Protein AF-A0AB36GNF8-F1 (afdb_monomer_lite)

Foldseek 3Di:
DDDLDLVVLVVCLVVPPQDDKDWAQADPVRHGDPFQWTFIDGPRDTDDIDGPPVSVCSNCVNVVSVVVSVQVVLVVVLVVVCVVCVVVVHPQDPVNSVVCCCVRPVVPPDD

Secondary structure (DSSP, 8-state):
-----HHHHHHHHHT--S-SEEEESB-TTSPBPSSSEEEEEETTEEEEEEETTHHHHHHHHHHHHHHHHHHHHHHHHHHHHHHHHHHTT----HHHHHHHHIIIII-----

pLDDT: mean 85.54, std 12.1, range [41.19, 96.94]

Sequence (111 aa):
MTDLSTTNLQRLLDQAAPGPWTALATYDDGAPRPDTTREMRAAGEYLGIMHTPNAELAALALPLAQEVILLRVRIEGLITAMENKAAAGESPSPATIASYLKENVLGDHDG

Structure (mmCIF, N/CA/C/O backbone):
data_AF-A0AB36GNF8-F1
#
_entry.id   AF-A0AB36GNF8-F1
#
loop_
_atom_site.group_PDB
_atom_site.id
_atom_site.type_symbol
_atom_site.label_atom_id
_atom_site.label_alt_id
_atom_site.label_comp_id
_atom_site.label_asym_id
_atom_site.label_entity_id
_atom_site.label_seq_id
_atom_site.pdbx_PDB_ins_code
_atom_site.Cartn_x
_atom_site.Cartn_y
_atom_site.Cartn_z
_atom_site.occupancy
_atom_site.B_iso_or_equiv
_atom_site.auth_seq_id
_atom_site.auth_comp_id
_atom_site.auth_asym_id
_atom_site.auth_atom_id
_atom_site.pdbx_PDB_model_num
ATOM 1 N N . MET A 1 1 ? -1.217 21.510 1.361 1.00 67.31 1 MET A N 1
ATOM 2 C CA . MET A 1 1 ? -1.029 20.239 2.093 1.00 67.31 1 MET A CA 1
ATOM 3 C C . MET A 1 1 ? -1.891 19.203 1.394 1.00 67.31 1 MET A C 1
ATOM 5 O O . MET A 1 1 ? -3.026 19.537 1.080 1.00 67.31 1 MET A O 1
ATOM 9 N N . THR A 1 2 ? -1.357 18.033 1.051 1.00 81.88 2 THR A N 1
ATOM 10 C CA . THR A 1 2 ? -2.136 16.980 0.377 1.00 81.88 2 THR A CA 1
ATOM 11 C C . THR A 1 2 ? -3.221 16.471 1.322 1.00 81.88 2 THR A C 1
ATOM 13 O O . THR A 1 2 ? -2.927 16.202 2.485 1.00 81.88 2 THR A O 1
ATOM 16 N N . ASP A 1 3 ? -4.462 16.361 0.849 1.00 89.75 3 ASP A N 1
ATOM 17 C CA . ASP A 1 3 ? -5.530 15.711 1.611 1.00 89.75 3 ASP A CA 1
ATOM 18 C C . ASP A 1 3 ? -5.211 14.215 1.737 1.00 89.75 3 ASP A C 1
ATOM 20 O O . ASP A 1 3 ? -5.099 13.509 0.737 1.00 89.75 3 ASP A O 1
ATOM 24 N N . LEU A 1 4 ? -5.022 13.736 2.963 1.00 88.31 4 LEU A N 1
ATOM 25 C CA . LEU A 1 4 ? -4.742 12.331 3.264 1.00 88.31 4 LEU A CA 1
ATOM 26 C C . LEU A 1 4 ? -5.906 11.677 4.016 1.00 88.31 4 LEU A C 1
ATOM 28 O O . LEU A 1 4 ? -5.689 10.701 4.733 1.00 88.31 4 LEU A O 1
ATOM 32 N N . SER A 1 5 ? -7.128 12.204 3.899 1.00 92.56 5 SER A N 1
ATOM 33 C CA . SER A 1 5 ? -8.337 11.562 4.425 1.00 92.56 5 SER A CA 1
ATOM 34 C C . SER A 1 5 ? -8.515 10.149 3.855 1.00 92.56 5 SER A C 1
ATOM 36 O O . SER A 1 5 ? -8.038 9.840 2.763 1.00 92.56 5 SER A O 1
ATOM 38 N N . THR A 1 6 ? -9.182 9.263 4.600 1.00 93.06 6 THR A N 1
ATOM 39 C CA . THR A 1 6 ? -9.409 7.868 4.170 1.00 93.06 6 THR A CA 1
ATOM 40 C C . THR A 1 6 ? -10.173 7.829 2.849 1.00 93.06 6 THR A C 1
ATOM 42 O O . THR A 1 6 ? -9.781 7.115 1.931 1.00 93.06 6 THR A O 1
ATOM 45 N N . THR A 1 7 ? -11.182 8.692 2.707 1.00 93.69 7 THR A N 1
ATOM 46 C CA . THR A 1 7 ? -11.939 8.878 1.465 1.00 93.69 7 THR A CA 1
ATOM 47 C C . THR A 1 7 ? -11.047 9.296 0.303 1.00 93.69 7 THR A C 1
ATOM 49 O O . THR A 1 7 ? -11.171 8.754 -0.793 1.00 93.69 7 THR A O 1
ATOM 52 N N . ASN A 1 8 ? -10.126 10.242 0.517 1.00 93.50 8 ASN A N 1
ATOM 53 C CA . ASN A 1 8 ? -9.242 10.672 -0.556 1.00 93.50 8 ASN A CA 1
ATOM 54 C C . ASN A 1 8 ? -8.207 9.597 -0.922 1.00 93.50 8 ASN A C 1
ATOM 56 O O . ASN A 1 8 ? -7.929 9.423 -2.104 1.00 93.50 8 ASN A O 1
ATOM 60 N N . LEU A 1 9 ? -7.681 8.844 0.050 1.00 93.94 9 LEU A N 1
ATOM 61 C CA . LEU A 1 9 ? -6.800 7.701 -0.219 1.00 93.94 9 LEU A CA 1
ATOM 62 C C . LEU A 1 9 ? -7.517 6.611 -1.024 1.00 93.94 9 LEU A C 1
ATOM 64 O O . LEU A 1 9 ? -6.956 6.136 -2.006 1.00 93.94 9 LEU A O 1
ATOM 68 N N . GLN A 1 10 ? -8.761 6.275 -0.669 1.00 93.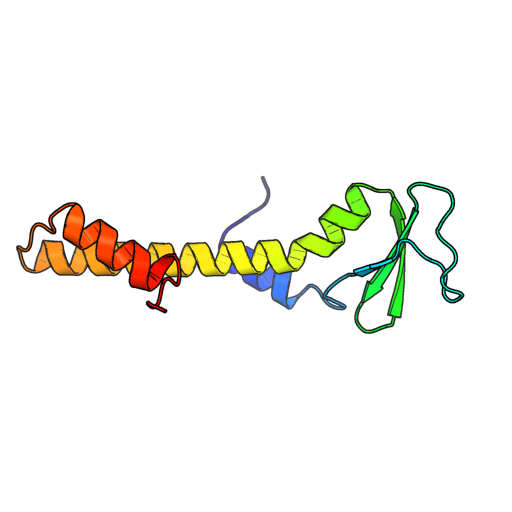94 10 GLN A N 1
ATOM 69 C CA . GLN A 1 10 ? -9.568 5.319 -1.429 1.00 93.94 10 GLN A CA 1
ATOM 70 C C . GLN A 1 10 ? -9.798 5.810 -2.862 1.00 93.94 10 GLN A C 1
ATOM 72 O O . GLN A 1 10 ? -9.511 5.09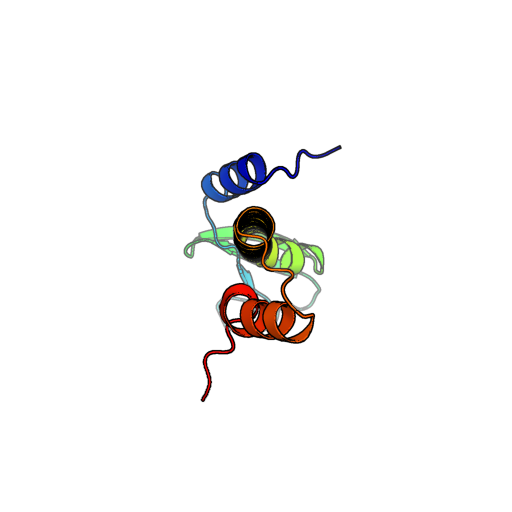4 -3.813 1.00 93.94 10 GLN A O 1
ATOM 77 N N . ARG A 1 11 ? -10.193 7.079 -3.030 1.00 94.69 11 ARG A N 1
ATOM 78 C CA . ARG A 1 11 ? -10.356 7.700 -4.351 1.00 94.69 11 ARG A CA 1
ATOM 79 C C . ARG A 1 11 ? -9.069 7.643 -5.180 1.00 94.69 11 ARG A C 1
ATOM 81 O O . ARG A 1 11 ? -9.134 7.422 -6.384 1.00 94.69 11 ARG A O 1
ATOM 88 N N . LEU A 1 12 ? -7.908 7.887 -4.567 1.00 92.75 12 LEU A N 1
ATOM 89 C CA . LEU A 1 12 ? -6.614 7.815 -5.250 1.00 92.75 12 LEU A CA 1
ATOM 90 C C . LEU A 1 12 ? -6.258 6.378 -5.650 1.00 92.75 12 LEU A C 1
ATOM 92 O O . LEU A 1 12 ? -5.769 6.182 -6.757 1.00 92.75 12 LEU A O 1
ATOM 96 N N . LEU A 1 13 ? -6.533 5.392 -4.792 1.00 92.88 13 LEU A N 1
ATOM 97 C CA . LEU A 1 13 ? -6.361 3.971 -5.109 1.00 92.88 13 LEU A CA 1
ATOM 98 C C . LEU A 1 13 ? -7.258 3.532 -6.268 1.00 92.88 13 LEU A C 1
ATOM 100 O O . LEU A 1 13 ? -6.770 2.906 -7.205 1.00 92.88 13 LEU A O 1
ATOM 104 N N . ASP A 1 14 ? -8.535 3.914 -6.247 1.00 92.25 14 ASP A N 1
ATOM 105 C CA . ASP A 1 14 ? -9.503 3.575 -7.297 1.00 92.25 14 ASP A CA 1
ATOM 106 C C . ASP A 1 14 ? -9.115 4.188 -8.655 1.00 92.25 14 ASP A C 1
ATOM 108 O O . ASP A 1 14 ? -9.453 3.660 -9.714 1.00 92.25 14 ASP A O 1
ATOM 112 N N . GLN A 1 15 ? -8.388 5.308 -8.632 1.00 91.75 15 GLN A N 1
ATOM 113 C CA . GLN A 1 15 ? -7.898 6.011 -9.818 1.00 91.75 15 GLN A CA 1
ATOM 114 C C . GLN A 1 15 ? -6.495 5.573 -10.260 1.00 91.75 15 GLN A C 1
ATOM 116 O O . GLN A 1 15 ? -6.029 6.030 -11.303 1.00 91.75 15 GLN A O 1
ATOM 121 N N . ALA A 1 16 ? -5.811 4.701 -9.515 1.00 87.25 16 ALA A N 1
ATOM 122 C CA . ALA A 1 16 ? -4.419 4.322 -9.764 1.00 87.25 16 ALA A CA 1
ATOM 123 C C . ALA A 1 16 ? -4.239 3.294 -10.902 1.00 87.25 16 ALA A C 1
ATOM 125 O O . ALA A 1 16 ? -3.384 2.411 -10.826 1.00 87.25 16 ALA A O 1
ATOM 126 N N . ALA A 1 17 ? -5.038 3.398 -11.966 1.00 84.12 17 ALA A N 1
ATOM 127 C CA . ALA A 1 17 ? -4.946 2.538 -13.136 1.00 84.12 17 ALA A CA 1
ATOM 128 C C . ALA A 1 17 ? -3.952 3.100 -14.181 1.00 84.12 17 ALA A C 1
ATOM 130 O O . ALA A 1 17 ? -4.007 4.292 -14.491 1.00 84.12 17 ALA A O 1
ATOM 131 N N . PRO A 1 18 ? -3.091 2.258 -14.783 1.00 84.06 18 PRO A N 1
ATOM 132 C CA . PRO A 1 18 ? -2.885 0.846 -14.459 1.00 84.06 18 PRO A CA 1
ATOM 133 C C . PRO A 1 18 ? -2.028 0.683 -13.190 1.00 84.06 18 PRO A C 1
ATOM 135 O O . PRO A 1 18 ? -1.022 1.368 -13.037 1.00 84.06 18 PRO A O 1
ATOM 138 N N . GLY A 1 19 ? -2.396 -0.256 -12.315 1.00 85.06 19 GLY A N 1
ATOM 139 C CA . GLY A 1 19 ? -1.672 -0.632 -11.095 1.00 85.06 19 GLY A CA 1
ATOM 140 C C . GLY A 1 19 ? -2.042 -2.067 -10.673 1.00 85.06 19 GLY A C 1
ATOM 141 O O . GLY A 1 19 ? -3.035 -2.591 -11.183 1.00 85.06 19 GLY A O 1
ATOM 142 N N . PRO A 1 20 ? -1.282 -2.739 -9.786 1.00 90.62 20 PRO A N 1
ATOM 143 C CA . PRO A 1 20 ? -0.081 -2.274 -9.087 1.00 90.62 20 PRO A CA 1
ATOM 144 C C . PRO A 1 20 ? 1.135 -2.072 -9.999 1.00 90.62 20 PRO A C 1
ATOM 146 O O . PRO A 1 20 ? 1.294 -2.759 -11.009 1.00 90.62 20 PRO A O 1
ATOM 149 N N . TRP A 1 21 ? 1.991 -1.115 -9.629 1.00 95.44 21 TRP A N 1
ATOM 150 C CA . TRP A 1 21 ? 3.238 -0.831 -10.340 1.00 95.44 21 TRP A CA 1
ATOM 151 C C . TRP A 1 21 ? 4.353 -1.769 -9.877 1.00 95.44 21 TRP A C 1
ATOM 153 O O . TRP A 1 21 ? 4.501 -2.041 -8.691 1.00 95.44 21 TRP A O 1
ATOM 163 N N . THR A 1 22 ? 5.173 -2.235 -10.811 1.00 95.62 22 THR A N 1
ATOM 164 C CA . THR A 1 22 ? 6.371 -3.037 -10.543 1.00 95.62 22 THR A CA 1
ATOM 165 C C . THR A 1 22 ? 7.596 -2.301 -11.057 1.00 95.62 22 THR A C 1
ATOM 167 O O . THR A 1 22 ? 7.587 -1.812 -12.184 1.00 95.62 22 THR A O 1
ATOM 170 N N . ALA A 1 23 ? 8.649 -2.245 -10.243 1.00 96.31 23 ALA A N 1
ATOM 171 C CA . ALA A 1 23 ? 9.950 -1.707 -10.616 1.00 96.31 23 ALA A CA 1
ATOM 172 C C . ALA A 1 23 ? 10.908 -2.860 -10.950 1.00 96.31 23 ALA A C 1
ATOM 174 O O . ALA A 1 23 ? 11.406 -3.545 -10.057 1.00 96.31 23 ALA A O 1
ATOM 175 N N . LEU A 1 24 ? 11.171 -3.089 -12.235 1.00 95.75 24 LEU A N 1
ATOM 176 C CA . LEU A 1 24 ? 12.043 -4.162 -12.705 1.00 95.75 24 LEU A CA 1
ATOM 177 C C . LEU A 1 24 ? 13.502 -3.708 -12.738 1.00 95.75 24 LEU A C 1
ATOM 179 O O . LEU A 1 24 ? 13.859 -2.728 -13.395 1.00 95.75 24 LEU A O 1
ATOM 183 N N . ALA A 1 25 ? 14.353 -4.456 -12.038 1.00 95.62 25 ALA A N 1
ATOM 184 C CA . ALA A 1 25 ? 15.800 -4.256 -12.003 1.00 95.62 25 ALA A CA 1
ATOM 185 C C . ALA A 1 25 ? 16.545 -4.973 -13.140 1.00 95.62 25 ALA A C 1
ATOM 187 O O . ALA A 1 25 ? 17.759 -4.828 -13.255 1.00 95.62 25 ALA A O 1
ATOM 188 N N . THR A 1 26 ? 15.835 -5.740 -13.965 1.00 95.50 26 THR A N 1
ATOM 189 C CA . THR A 1 26 ? 16.390 -6.532 -15.065 1.00 95.50 26 THR A CA 1
ATOM 190 C C . THR A 1 26 ? 15.795 -6.103 -16.403 1.00 95.50 26 THR A C 1
ATOM 192 O O . THR A 1 26 ? 14.757 -5.436 -16.456 1.00 95.50 26 THR A O 1
ATOM 195 N N . TYR A 1 27 ? 16.473 -6.468 -17.485 1.00 91.62 27 TYR A N 1
ATOM 196 C CA . TYR A 1 27 ? 15.913 -6.493 -18.833 1.00 91.62 27 TYR A CA 1
ATOM 197 C C . TYR A 1 27 ? 15.081 -7.772 -19.047 1.00 91.62 27 TYR A C 1
ATOM 199 O O . TYR A 1 27 ? 15.057 -8.655 -18.184 1.00 91.62 27 TYR A O 1
ATOM 207 N N . ASP A 1 28 ? 14.407 -7.882 -20.198 1.00 88.44 28 ASP A N 1
ATOM 208 C CA . ASP A 1 28 ? 13.582 -9.052 -20.554 1.00 88.44 28 ASP A CA 1
ATOM 209 C C . ASP A 1 28 ? 14.397 -10.350 -20.699 1.00 88.44 28 ASP A C 1
ATOM 211 O O . ASP A 1 28 ? 13.865 -11.441 -20.507 1.00 88.44 28 ASP A O 1
ATOM 215 N N . ASP A 1 29 ? 15.694 -10.246 -20.995 1.00 92.88 29 ASP A N 1
ATOM 216 C CA . ASP A 1 29 ? 16.628 -11.378 -21.037 1.00 92.88 29 ASP A CA 1
ATOM 217 C C . ASP A 1 29 ? 17.149 -11.793 -19.644 1.00 92.88 29 ASP A C 1
ATOM 219 O O . ASP A 1 29 ? 17.955 -12.715 -19.524 1.00 92.88 29 ASP A O 1
ATOM 223 N N . GLY A 1 30 ? 16.692 -11.119 -18.582 1.00 92.06 30 GLY A N 1
ATOM 224 C CA . GLY A 1 30 ? 17.106 -11.355 -17.202 1.00 92.06 30 GLY A CA 1
ATOM 225 C C . GLY A 1 30 ? 18.427 -10.690 -16.809 1.00 92.06 30 GLY A C 1
ATOM 226 O O . GLY A 1 30 ? 18.801 -10.758 -15.636 1.00 92.06 30 GLY A O 1
ATOM 227 N N . ALA A 1 31 ? 19.126 -10.015 -17.728 1.00 94.44 31 ALA A N 1
ATOM 228 C CA . ALA A 1 31 ? 20.340 -9.286 -17.388 1.00 94.44 31 ALA A CA 1
ATOM 229 C C . ALA A 1 31 ? 20.014 -8.118 -16.437 1.00 94.44 31 ALA A C 1
ATOM 231 O O . ALA A 1 31 ? 19.001 -7.434 -16.617 1.00 94.44 31 ALA A O 1
ATOM 232 N N . PRO A 1 32 ? 20.847 -7.854 -15.413 1.00 93.81 32 PRO A N 1
ATOM 233 C CA . PRO A 1 32 ? 20.634 -6.728 -14.517 1.00 93.81 32 PRO A CA 1
ATOM 234 C C . PRO A 1 32 ? 20.825 -5.401 -15.257 1.00 93.81 32 PRO A C 1
ATOM 236 O O . PRO A 1 32 ? 21.701 -5.263 -16.113 1.00 93.81 32 PRO A O 1
ATOM 239 N N . ARG A 1 33 ? 20.035 -4.394 -14.884 1.00 90.94 33 ARG A N 1
ATOM 240 C CA . ARG A 1 33 ? 20.259 -3.016 -15.324 1.00 90.94 33 ARG A CA 1
ATOM 241 C C . ARG A 1 33 ? 21.558 -2.491 -14.698 1.00 90.94 33 ARG A C 1
ATOM 243 O O . ARG A 1 33 ? 21.797 -2.738 -13.515 1.00 90.94 33 ARG A O 1
ATOM 250 N N . PRO A 1 34 ? 22.408 -1.791 -15.467 1.00 87.94 34 PRO A N 1
ATOM 251 C CA . PRO A 1 34 ? 23.761 -1.433 -15.036 1.00 87.94 34 PRO A CA 1
ATOM 252 C C . PRO A 1 34 ? 23.809 -0.266 -14.037 1.00 87.94 34 PRO A C 1
ATOM 254 O O . PRO A 1 34 ? 24.876 0.047 -13.513 1.00 87.94 34 PRO A O 1
ATOM 257 N N . ASP A 1 35 ? 22.683 0.401 -13.789 1.00 92.50 35 ASP A N 1
ATOM 258 C CA . ASP A 1 35 ? 22.582 1.614 -12.982 1.00 92.50 35 ASP A CA 1
ATOM 259 C C . ASP A 1 35 ? 21.343 1.590 -12.059 1.00 92.50 35 ASP A C 1
ATOM 261 O O . ASP A 1 35 ? 20.761 0.544 -11.761 1.00 92.50 35 ASP A O 1
ATOM 265 N N . THR A 1 36 ? 20.939 2.764 -11.566 1.00 94.44 36 THR A N 1
ATOM 266 C CA . THR A 1 36 ? 19.757 2.929 -10.710 1.00 94.44 36 THR A CA 1
ATOM 267 C C . THR A 1 36 ? 18.439 2.882 -11.478 1.00 94.44 36 THR A C 1
ATOM 269 O O . THR A 1 36 ? 17.385 3.069 -10.870 1.00 94.44 36 THR A O 1
ATOM 272 N N . THR A 1 37 ? 18.455 2.664 -12.796 1.00 96.00 37 THR A N 1
ATOM 273 C CA . THR A 1 37 ? 17.224 2.596 -13.576 1.00 96.00 37 THR A CA 1
ATOM 274 C C . THR A 1 37 ? 16.421 1.349 -13.232 1.00 96.00 37 THR A C 1
ATOM 276 O O . THR A 1 37 ? 16.928 0.244 -13.005 1.00 96.00 37 THR A O 1
ATOM 279 N N . ARG A 1 38 ? 15.112 1.551 -13.203 1.00 96.94 38 ARG A N 1
ATOM 280 C CA . ARG A 1 38 ? 14.093 0.526 -13.094 1.00 96.94 38 ARG A CA 1
ATOM 281 C C . ARG A 1 38 ? 13.097 0.742 -14.206 1.00 96.94 38 ARG A C 1
ATOM 283 O O . ARG A 1 38 ? 12.687 1.871 -14.478 1.00 96.94 38 ARG A O 1
ATOM 290 N N . GLU A 1 39 ? 12.709 -0.347 -14.840 1.00 96.38 39 GLU A N 1
ATOM 291 C CA . GLU A 1 39 ? 11.572 -0.316 -15.739 1.00 96.38 39 GLU A CA 1
ATOM 292 C C . GLU A 1 39 ? 10.289 -0.432 -14.936 1.00 96.38 39 GLU A C 1
ATOM 294 O O . GLU A 1 39 ? 10.109 -1.373 -14.167 1.00 96.38 39 GLU A O 1
ATOM 299 N N . MET A 1 40 ? 9.414 0.550 -15.106 1.00 96.50 40 MET A N 1
ATOM 300 C CA . MET A 1 40 ? 8.121 0.573 -14.451 1.00 96.50 40 MET A CA 1
ATOM 301 C C . MET A 1 40 ? 7.114 -0.154 -15.335 1.00 96.50 40 MET A C 1
ATOM 303 O O . MET A 1 40 ? 6.961 0.186 -16.509 1.00 96.50 40 MET A O 1
ATOM 307 N N . ARG A 1 41 ? 6.411 -1.134 -14.766 1.00 95.88 41 ARG A N 1
ATOM 308 C CA . ARG A 1 41 ? 5.305 -1.838 -15.426 1.00 95.88 41 ARG A CA 1
ATOM 309 C C . ARG A 1 41 ? 4.039 -1.837 -14.584 1.00 95.88 41 ARG A C 1
ATOM 311 O O . ARG A 1 41 ? 4.125 -1.797 -13.361 1.00 95.88 41 ARG A O 1
ATOM 318 N N . ALA A 1 42 ? 2.879 -1.963 -15.222 1.00 94.94 42 ALA A N 1
ATOM 319 C CA . ALA A 1 42 ? 1.640 -2.383 -14.563 1.00 94.94 42 ALA A CA 1
ATOM 320 C C . ALA A 1 42 ? 0.797 -3.237 -15.495 1.00 94.94 42 ALA A C 1
ATOM 322 O O . ALA A 1 42 ? 0.711 -2.952 -16.683 1.00 94.94 42 ALA A O 1
ATOM 323 N N . ALA A 1 43 ? 0.175 -4.282 -14.946 1.00 91.00 43 ALA A N 1
ATOM 324 C CA . ALA A 1 43 ? -0.616 -5.242 -15.720 1.00 91.00 43 ALA A CA 1
ATOM 325 C C . ALA A 1 43 ? 0.127 -5.805 -16.957 1.00 91.00 43 ALA A C 1
ATOM 327 O O . ALA A 1 43 ? -0.489 -6.113 -17.969 1.00 91.00 43 ALA A O 1
ATOM 328 N N . GLY A 1 44 ? 1.459 -5.929 -16.876 1.00 88.94 44 GLY A N 1
ATOM 329 C CA . GLY A 1 44 ? 2.317 -6.377 -17.981 1.00 88.94 44 GLY A CA 1
ATOM 330 C C . GLY A 1 44 ? 2.750 -5.279 -18.962 1.00 88.94 44 GLY A C 1
ATOM 331 O O . GLY A 1 44 ? 3.699 -5.500 -19.707 1.00 88.94 44 GLY A O 1
ATOM 332 N N . GLU A 1 45 ? 2.137 -4.096 -18.913 1.00 93.25 45 GLU A N 1
ATOM 333 C CA . GLU A 1 45 ? 2.416 -2.974 -19.815 1.00 93.25 45 GLU A CA 1
ATOM 334 C C . GLU A 1 45 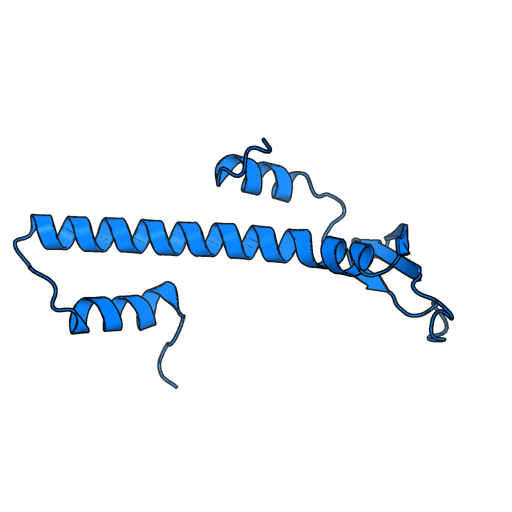? 3.607 -2.130 -19.350 1.00 93.25 45 GLU A C 1
ATOM 336 O O . GLU A 1 45 ? 3.792 -1.896 -18.152 1.00 93.25 45 GLU A O 1
ATOM 341 N N . TYR A 1 46 ? 4.393 -1.633 -20.308 1.00 94.06 46 TYR A N 1
ATOM 342 C CA . TYR A 1 46 ? 5.509 -0.715 -20.069 1.00 94.06 46 TYR A CA 1
ATOM 343 C C . TYR A 1 46 ? 5.008 0.702 -19.765 1.00 94.06 46 TYR A C 1
ATOM 345 O O . TYR A 1 46 ? 4.269 1.290 -20.552 1.00 94.06 46 TYR A O 1
ATOM 353 N N . LEU A 1 47 ? 5.452 1.279 -18.645 1.00 94.06 47 LEU A N 1
ATOM 354 C CA . LEU A 1 47 ? 5.066 2.627 -18.207 1.00 94.06 47 LEU A CA 1
ATOM 355 C C . LEU A 1 47 ? 6.195 3.657 -18.319 1.00 94.06 47 LEU A C 1
ATOM 357 O O . LEU A 1 47 ? 5.932 4.857 -18.262 1.00 94.06 47 LEU A O 1
ATOM 361 N N . GLY A 1 48 ? 7.449 3.214 -18.447 1.00 94.81 48 GLY A N 1
ATOM 362 C CA . GLY A 1 48 ? 8.610 4.101 -18.518 1.00 94.81 48 GLY A CA 1
ATOM 363 C C . GLY A 1 48 ? 9.806 3.622 -17.699 1.00 94.81 48 GLY A C 1
ATOM 364 O O . GLY A 1 48 ? 9.800 2.539 -17.113 1.00 94.81 48 GLY A O 1
ATOM 365 N N . ILE A 1 49 ? 10.840 4.464 -17.640 1.00 96.00 49 ILE A N 1
ATOM 366 C CA . ILE A 1 49 ? 12.014 4.274 -16.780 1.00 96.00 49 ILE A CA 1
ATOM 367 C C . ILE A 1 49 ? 11.960 5.258 -15.611 1.00 96.00 49 ILE A C 1
ATOM 369 O O . ILE A 1 49 ? 11.705 6.446 -15.799 1.00 96.00 49 ILE A O 1
ATOM 373 N N . MET A 1 50 ? 12.250 4.769 -14.408 1.00 96.88 50 MET A N 1
ATOM 374 C CA . MET A 1 50 ? 12.404 5.581 -13.203 1.00 96.88 50 MET A CA 1
ATOM 375 C C . MET A 1 50 ? 13.677 5.172 -12.456 1.00 96.88 50 MET A C 1
ATOM 377 O O . MET A 1 50 ? 14.107 4.027 -12.542 1.00 96.88 50 MET A O 1
ATOM 381 N N . HIS A 1 51 ? 14.295 6.094 -11.721 1.00 96.88 51 HIS A N 1
ATOM 382 C CA . HIS A 1 51 ? 15.491 5.801 -10.928 1.00 96.88 51 HIS A CA 1
ATOM 383 C C . HIS A 1 51 ? 15.141 5.401 -9.493 1.00 96.88 51 HIS A C 1
ATOM 385 O O . HIS A 1 51 ? 14.168 5.901 -8.919 1.00 96.88 51 HIS A O 1
ATOM 391 N N . THR A 1 52 ? 15.955 4.545 -8.880 1.00 95.25 52 THR A N 1
ATOM 392 C CA . THR A 1 52 ? 15.921 4.345 -7.427 1.00 95.25 52 THR A CA 1
ATOM 393 C C . THR A 1 52 ? 16.328 5.637 -6.694 1.00 95.25 52 THR A C 1
ATOM 395 O O . THR A 1 52 ? 17.140 6.410 -7.212 1.00 95.25 52 THR A O 1
ATOM 398 N N . PRO A 1 53 ? 15.746 5.923 -5.511 1.00 95.19 53 PRO A N 1
ATOM 399 C CA . PRO A 1 53 ? 14.736 5.125 -4.799 1.00 95.19 53 PRO A CA 1
ATOM 400 C C . PRO A 1 53 ? 13.292 5.364 -5.280 1.00 95.19 53 PRO A C 1
ATOM 402 O O . PRO A 1 53 ? 12.387 4.646 -4.869 1.00 95.19 53 PRO A O 1
ATOM 405 N N . ASN A 1 54 ? 13.044 6.344 -6.156 1.00 96.75 54 ASN A N 1
ATOM 406 C CA . ASN A 1 54 ? 11.684 6.735 -6.555 1.00 96.75 54 ASN A CA 1
ATOM 407 C C . ASN A 1 54 ? 10.890 5.585 -7.186 1.00 96.75 54 ASN A C 1
ATOM 409 O O . ASN A 1 54 ? 9.702 5.451 -6.915 1.00 96.75 54 ASN A O 1
ATOM 413 N N . ALA A 1 55 ? 11.549 4.735 -7.977 1.00 96.38 55 ALA A N 1
ATOM 414 C CA . ALA A 1 55 ? 10.926 3.555 -8.573 1.00 96.38 55 ALA A CA 1
ATOM 415 C C . ALA A 1 55 ? 10.387 2.576 -7.516 1.00 96.38 55 ALA A C 1
ATOM 417 O O . ALA A 1 55 ? 9.283 2.050 -7.649 1.00 96.38 55 ALA A O 1
ATOM 418 N N . GLU A 1 56 ? 11.154 2.367 -6.446 1.00 95.38 56 GLU A N 1
ATOM 419 C CA . GLU A 1 56 ? 10.788 1.483 -5.337 1.00 95.38 56 GLU A CA 1
ATOM 420 C C . GLU A 1 56 ? 9.655 2.103 -4.513 1.00 95.38 56 GLU A C 1
ATOM 422 O O . GLU A 1 56 ? 8.676 1.430 -4.200 1.00 95.38 56 GLU A O 1
ATOM 427 N N . LEU A 1 57 ? 9.734 3.411 -4.246 1.00 95.81 57 LEU A N 1
ATOM 428 C CA . LEU A 1 57 ? 8.670 4.154 -3.567 1.00 95.81 57 LEU A CA 1
ATOM 429 C C . LEU A 1 57 ? 7.357 4.130 -4.357 1.00 95.81 57 LEU A C 1
ATOM 431 O O . LEU A 1 57 ? 6.297 3.940 -3.767 1.00 95.81 57 LEU A O 1
ATOM 435 N N . ALA A 1 58 ? 7.417 4.288 -5.682 1.00 94.62 58 ALA A N 1
ATOM 436 C CA . ALA A 1 58 ? 6.247 4.189 -6.543 1.00 94.62 58 ALA A CA 1
ATOM 437 C C . ALA A 1 58 ? 5.650 2.777 -6.478 1.00 94.62 58 ALA A C 1
ATOM 439 O O . ALA A 1 58 ? 4.469 2.636 -6.175 1.00 94.62 58 ALA A O 1
ATOM 440 N N . ALA A 1 59 ? 6.461 1.731 -6.669 1.00 95.31 59 ALA A N 1
ATOM 441 C CA . ALA A 1 59 ? 5.996 0.343 -6.605 1.00 95.31 59 ALA A CA 1
ATOM 442 C C . ALA A 1 59 ? 5.307 -0.007 -5.267 1.00 95.31 59 ALA A C 1
ATOM 444 O O . ALA A 1 59 ? 4.369 -0.802 -5.240 1.00 95.31 59 ALA A O 1
ATOM 445 N N . LEU A 1 60 ? 5.722 0.628 -4.166 1.00 95.81 60 LEU A N 1
ATOM 446 C CA . LEU A 1 60 ? 5.143 0.437 -2.833 1.00 95.81 60 LEU A CA 1
ATOM 447 C C . LEU A 1 60 ? 3.956 1.361 -2.516 1.00 95.81 60 LEU A C 1
ATOM 449 O O . LEU A 1 60 ? 3.284 1.148 -1.509 1.00 95.81 60 LEU A O 1
ATOM 453 N N . ALA A 1 61 ? 3.663 2.366 -3.345 1.00 93.31 61 ALA A N 1
ATOM 454 C CA . ALA A 1 61 ? 2.687 3.404 -3.016 1.00 93.31 61 ALA A CA 1
ATOM 455 C C . ALA A 1 61 ? 1.258 2.864 -2.846 1.00 93.31 61 ALA A C 1
ATOM 457 O O . ALA A 1 61 ? 0.580 3.230 -1.886 1.00 93.31 61 ALA A O 1
ATOM 458 N N . LEU A 1 62 ? 0.795 1.991 -3.751 1.00 92.50 62 LEU A N 1
ATOM 459 C CA . LEU A 1 62 ? -0.566 1.442 -3.672 1.00 92.50 62 LEU A CA 1
ATOM 460 C C . LEU A 1 62 ? -0.727 0.446 -2.513 1.00 92.50 62 LEU A C 1
ATOM 462 O O . LEU A 1 62 ? -1.661 0.635 -1.732 1.00 92.50 62 LEU A O 1
ATOM 466 N N . PRO A 1 63 ? 0.178 -0.539 -2.317 1.00 92.25 63 PRO A N 1
ATOM 467 C CA . PRO A 1 63 ? 0.141 -1.388 -1.126 1.00 92.25 63 PRO A CA 1
ATOM 468 C C . PRO A 1 63 ? 0.184 -0.577 0.174 1.00 92.25 63 PRO A C 1
ATOM 470 O O . PRO A 1 63 ? -0.596 -0.830 1.085 1.00 92.25 63 PRO A O 1
ATOM 473 N N . LEU A 1 64 ? 1.029 0.459 0.247 1.00 93.50 64 LEU A N 1
ATOM 474 C CA . LEU A 1 64 ? 1.108 1.315 1.429 1.00 93.50 64 LEU A CA 1
ATOM 475 C C . LEU A 1 64 ? -0.206 2.064 1.685 1.00 93.50 64 LEU A C 1
ATOM 477 O O . LEU A 1 64 ? -0.654 2.142 2.826 1.00 93.50 64 LEU A O 1
ATOM 481 N N . ALA A 1 65 ? -0.842 2.609 0.648 1.00 92.88 65 ALA A N 1
ATOM 482 C CA . ALA A 1 65 ? -2.132 3.273 0.801 1.00 92.88 65 ALA A CA 1
ATOM 483 C C . ALA A 1 65 ? -3.232 2.297 1.260 1.00 92.88 65 ALA A C 1
ATOM 485 O O . ALA A 1 65 ? -4.034 2.663 2.118 1.00 92.88 65 ALA A O 1
ATOM 486 N N . GLN A 1 66 ? -3.238 1.057 0.759 1.00 92.88 66 GLN A N 1
ATOM 487 C CA . GLN A 1 66 ? -4.156 0.005 1.213 1.00 92.88 66 GLN A CA 1
ATOM 488 C C . GLN A 1 66 ? -3.935 -0.343 2.692 1.00 92.88 66 GLN A C 1
ATOM 490 O O . GLN A 1 66 ? -4.893 -0.342 3.464 1.00 92.88 66 GLN A O 1
ATOM 495 N N . GLU A 1 67 ? -2.684 -0.548 3.110 1.00 93.38 67 GLU A N 1
ATOM 496 C CA . GLU A 1 67 ? -2.333 -0.822 4.510 1.00 93.38 67 GLU A CA 1
ATOM 497 C C . GLU A 1 67 ? -2.715 0.338 5.439 1.00 93.38 67 GLU A C 1
ATOM 499 O O . GLU A 1 67 ? -3.254 0.127 6.525 1.00 93.38 67 GLU A O 1
ATOM 504 N N . VAL A 1 68 ? -2.518 1.587 5.004 1.00 93.00 68 VAL A N 1
ATOM 505 C CA . VAL A 1 68 ? -2.939 2.767 5.773 1.00 93.00 68 VAL A CA 1
ATOM 506 C C . VAL A 1 68 ? -4.459 2.813 5.938 1.00 93.00 68 VAL A C 1
ATOM 508 O O . VAL A 1 68 ? -4.937 3.142 7.025 1.00 93.00 68 VAL A O 1
ATOM 511 N N . ILE A 1 69 ? -5.230 2.492 4.896 1.00 92.62 69 ILE A N 1
ATOM 512 C CA . ILE A 1 69 ? -6.696 2.429 4.988 1.00 92.62 69 ILE A CA 1
ATOM 513 C C . ILE A 1 69 ? -7.119 1.318 5.951 1.00 92.62 69 ILE A C 1
ATOM 515 O O . ILE A 1 69 ? -7.919 1.571 6.852 1.00 92.62 69 ILE A O 1
ATOM 519 N N . LEU A 1 70 ? -6.543 0.122 5.818 1.00 89.75 70 LEU A N 1
ATOM 520 C CA . LEU A 1 70 ? -6.831 -1.012 6.695 1.00 89.75 70 LEU A CA 1
ATOM 521 C C . LEU A 1 70 ? -6.522 -0.689 8.162 1.00 89.75 70 LEU A C 1
ATOM 523 O O . LEU A 1 70 ? -7.336 -0.965 9.043 1.00 89.75 70 LEU A O 1
ATOM 527 N N . LEU A 1 71 ? -5.381 -0.050 8.426 1.00 88.69 71 LEU A N 1
ATOM 528 C CA . LEU A 1 71 ? -4.998 0.385 9.766 1.00 88.69 71 LEU A CA 1
ATOM 529 C C . LEU A 1 71 ? -6.019 1.367 10.352 1.00 88.69 71 LEU A C 1
ATOM 531 O O . LEU A 1 71 ? -6.393 1.239 11.516 1.00 88.69 71 LEU A O 1
ATOM 535 N N . ARG A 1 72 ? -6.504 2.327 9.557 1.00 91.62 72 ARG A N 1
ATOM 536 C CA . ARG A 1 72 ? -7.523 3.288 10.007 1.00 91.62 72 ARG A CA 1
ATOM 537 C C . ARG A 1 72 ? -8.847 2.609 10.331 1.00 91.62 72 ARG A C 1
ATOM 539 O O . ARG A 1 72 ? -9.396 2.884 11.389 1.00 91.62 72 ARG A O 1
ATOM 546 N N . VAL A 1 73 ? -9.297 1.671 9.497 1.00 87.56 73 VAL A N 1
ATOM 547 C CA . VAL A 1 73 ? -10.502 0.866 9.766 1.00 87.56 73 VAL A CA 1
ATOM 548 C C . VAL A 1 73 ? -10.358 0.077 11.072 1.00 87.56 73 VAL A C 1
ATOM 550 O O . VAL A 1 73 ? -11.267 0.072 11.899 1.00 87.56 73 VAL A O 1
ATOM 553 N N . ARG A 1 74 ? -9.196 -0.548 11.306 1.00 84.88 74 ARG A N 1
ATOM 554 C CA . ARG A 1 74 ? -8.911 -1.272 12.559 1.00 84.88 74 ARG A CA 1
ATOM 555 C C . ARG A 1 74 ? -8.933 -0.344 13.782 1.00 84.88 74 ARG A C 1
ATOM 557 O O . ARG A 1 74 ? -9.468 -0.720 14.822 1.00 84.88 74 ARG A O 1
ATOM 564 N N . ILE A 1 75 ? -8.386 0.867 13.660 1.00 84.62 75 ILE A N 1
ATOM 565 C CA . ILE A 1 75 ? -8.406 1.881 14.728 1.00 84.62 75 ILE A CA 1
ATOM 566 C C . ILE A 1 75 ? -9.832 2.380 14.997 1.00 84.62 75 ILE A C 1
ATO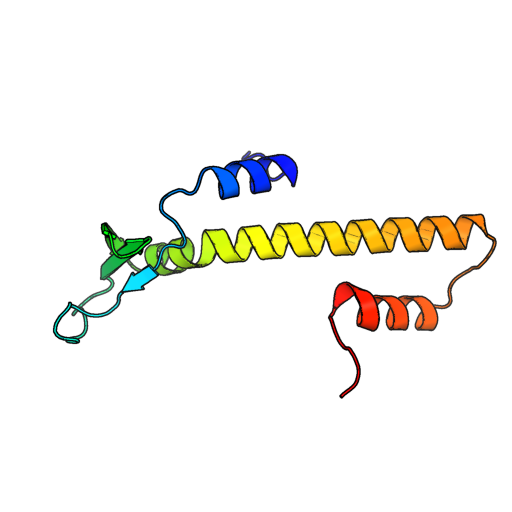M 568 O O . ILE A 1 75 ? -10.216 2.496 16.158 1.00 84.62 75 ILE A O 1
ATOM 572 N N . GLU A 1 76 ? -10.631 2.643 13.963 1.00 84.88 76 GLU A N 1
ATOM 573 C CA . GLU A 1 76 ? -12.040 3.036 14.115 1.00 84.88 76 GLU A CA 1
ATOM 574 C C . GLU A 1 76 ? -12.837 1.951 14.852 1.00 84.88 76 GLU A C 1
ATOM 576 O O . GLU A 1 76 ? -13.526 2.250 15.827 1.00 84.88 76 GLU A O 1
ATOM 581 N N . GLY A 1 77 ? -12.658 0.680 14.474 1.00 81.75 77 GLY A N 1
ATOM 582 C CA . GLY A 1 77 ? -13.273 -0.452 15.173 1.00 81.75 77 GLY A CA 1
ATOM 583 C C . GLY A 1 77 ? -12.872 -0.539 16.650 1.00 81.75 77 GLY A C 1
ATOM 584 O O . GLY A 1 77 ? -13.723 -0.781 17.510 1.00 81.75 77 GLY A O 1
ATOM 585 N N . LEU A 1 78 ? -11.599 -0.281 16.969 1.00 79.56 78 LEU A N 1
ATOM 586 C CA . LEU A 1 78 ? -11.116 -0.222 18.351 1.00 79.56 78 LEU A CA 1
ATOM 587 C C . LEU A 1 78 ? -11.800 0.895 19.149 1.00 79.56 78 LEU A C 1
ATOM 589 O O . LEU A 1 78 ? -12.245 0.650 20.272 1.00 79.56 78 LEU A O 1
ATOM 593 N N . ILE A 1 79 ? -11.885 2.103 18.583 1.00 83.12 79 ILE A N 1
ATOM 594 C CA . ILE A 1 79 ? -12.529 3.254 19.229 1.00 83.12 79 ILE A CA 1
ATOM 595 C C . ILE A 1 79 ? -13.9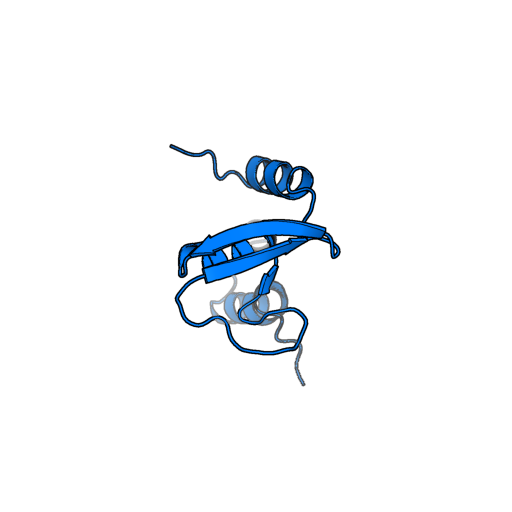83 2.908 19.555 1.00 83.12 79 ILE A C 1
ATOM 597 O O . ILE A 1 79 ? -14.382 2.997 20.715 1.00 83.12 79 ILE A O 1
ATOM 601 N N . THR A 1 80 ? -14.740 2.405 18.576 1.00 84.12 80 THR A N 1
ATOM 602 C CA . THR A 1 80 ? -16.142 2.012 18.772 1.00 84.12 80 THR A CA 1
ATOM 603 C C . THR A 1 80 ? -16.299 0.931 19.845 1.00 84.12 80 THR A C 1
ATOM 605 O O . THR A 1 80 ? -17.192 1.011 20.689 1.00 84.12 80 THR A O 1
ATOM 608 N N . ALA A 1 81 ? -15.424 -0.080 19.868 1.00 78.12 81 ALA A N 1
ATOM 609 C CA . ALA A 1 81 ? -15.468 -1.124 20.891 1.00 78.12 81 ALA A CA 1
ATOM 610 C C . ALA A 1 81 ? -15.219 -0.565 22.305 1.00 78.12 81 ALA A C 1
ATOM 612 O O . ALA A 1 81 ? -15.895 -0.962 23.258 1.00 78.12 81 ALA A O 1
ATOM 613 N N . MET A 1 82 ? -14.272 0.367 22.449 1.00 77.75 82 MET A N 1
ATOM 614 C CA . MET A 1 82 ? -13.976 1.018 23.727 1.00 77.75 82 MET A CA 1
ATOM 615 C C . MET A 1 82 ? -15.122 1.922 24.195 1.00 77.75 82 MET A C 1
ATOM 617 O O . MET A 1 82 ? -15.480 1.876 25.372 1.00 77.75 82 MET A O 1
ATOM 621 N N . GLU A 1 83 ? -15.728 2.691 23.290 1.00 83.44 83 GLU A N 1
ATOM 622 C CA . GLU A 1 83 ? -16.893 3.537 23.582 1.00 83.44 83 GLU A CA 1
ATOM 623 C C . GLU A 1 83 ? -18.090 2.706 24.061 1.00 83.44 83 GLU A C 1
ATOM 625 O O . GLU A 1 83 ? -18.707 3.040 25.073 1.00 83.44 83 GLU A O 1
ATOM 630 N N . ASN A 1 84 ? -18.368 1.575 23.405 1.00 82.50 84 ASN A N 1
ATOM 631 C CA . ASN A 1 84 ? -19.455 0.674 23.793 1.00 82.50 84 ASN A CA 1
ATOM 632 C C . ASN A 1 84 ? -19.257 0.087 25.199 1.00 82.50 84 ASN A C 1
ATOM 634 O O . ASN A 1 84 ? -20.202 0.029 25.985 1.00 82.50 84 ASN A O 1
ATOM 638 N N . LYS A 1 85 ? -18.029 -0.319 25.544 1.00 76.50 85 LYS A N 1
ATOM 639 C CA . LYS A 1 85 ? -17.716 -0.833 26.889 1.00 76.50 85 LYS A CA 1
ATOM 640 C C . LYS A 1 85 ? -17.827 0.244 27.960 1.00 76.50 85 LYS A C 1
ATOM 642 O O . LYS A 1 85 ? -18.421 0.002 29.008 1.00 76.50 85 LYS A O 1
ATOM 647 N N . ALA A 1 86 ? -17.316 1.440 27.672 1.00 79.50 86 ALA A N 1
ATOM 648 C CA . ALA A 1 86 ? -17.448 2.577 28.573 1.00 79.50 86 ALA A CA 1
ATOM 649 C C . ALA A 1 86 ? -18.927 2.920 28.825 1.00 79.50 86 ALA A C 1
ATOM 651 O O . ALA A 1 86 ? -19.320 3.137 29.971 1.00 79.50 86 ALA A O 1
ATOM 652 N N . ALA A 1 87 ? -19.764 2.895 27.780 1.00 82.75 87 ALA A N 1
ATOM 653 C CA . ALA A 1 87 ? -21.206 3.105 27.896 1.00 82.75 87 ALA A CA 1
ATOM 654 C C . ALA A 1 87 ? -21.910 2.009 28.721 1.00 82.75 87 ALA A C 1
ATOM 656 O O . ALA A 1 87 ? -22.882 2.298 29.416 1.00 82.75 87 ALA A O 1
ATOM 657 N N . ALA A 1 88 ? -21.398 0.774 28.697 1.00 83.75 88 ALA A N 1
ATOM 658 C CA . ALA A 1 88 ? -21.877 -0.337 29.523 1.00 83.75 88 ALA A CA 1
ATOM 659 C C . ALA A 1 88 ? -21.406 -0.274 30.994 1.00 83.75 88 ALA A C 1
ATOM 661 O O . ALA A 1 88 ? -21.765 -1.139 31.791 1.00 83.75 88 ALA A O 1
ATOM 662 N N . GLY A 1 89 ? -20.609 0.733 31.378 1.00 79.62 89 GLY A N 1
ATOM 663 C CA . GLY A 1 89 ? -20.037 0.847 32.724 1.00 79.62 89 GLY A CA 1
ATOM 664 C C . GLY A 1 89 ? -18.876 -0.117 32.984 1.00 79.62 89 GLY A C 1
ATOM 665 O O . GLY A 1 89 ? -18.388 -0.216 34.111 1.00 79.62 89 GLY A O 1
ATOM 666 N N . GLU A 1 90 ? -18.401 -0.813 31.951 1.00 70.69 90 GLU A N 1
ATOM 667 C CA . GLU A 1 90 ? -17.208 -1.641 32.022 1.00 70.69 90 GLU A CA 1
ATOM 668 C C . GLU A 1 90 ? -15.980 -0.736 31.874 1.00 70.69 90 GLU A C 1
ATOM 670 O O . GLU A 1 90 ? -15.797 -0.078 30.853 1.00 70.69 90 GLU A O 1
ATOM 675 N N . SER A 1 91 ? -15.110 -0.697 32.885 1.00 67.94 91 SER A N 1
ATOM 676 C CA . SER A 1 91 ? -13.760 -0.143 32.728 1.00 67.94 91 SER A CA 1
ATOM 677 C C . SER A 1 91 ? -12.848 -1.269 32.247 1.00 67.94 91 SER A C 1
ATOM 679 O O . SER A 1 91 ? -12.435 -2.092 33.072 1.00 67.94 91 SER A O 1
ATOM 681 N N . PRO A 1 92 ? -12.559 -1.383 30.936 1.00 66.69 92 PRO A N 1
ATOM 682 C CA . PRO A 1 92 ? -11.739 -2.475 30.446 1.00 66.69 92 PRO A CA 1
ATOM 683 C C . PRO A 1 92 ? -10.350 -2.356 31.069 1.00 66.69 92 PRO A C 1
ATOM 685 O O . PRO A 1 92 ? -9.681 -1.327 30.961 1.00 66.69 92 PRO A O 1
ATOM 688 N N . SER A 1 93 ? -9.913 -3.420 31.742 1.00 74.69 93 SER A N 1
ATOM 689 C CA . SER A 1 93 ? -8.548 -3.478 32.257 1.00 74.69 93 SER A CA 1
ATOM 690 C C . SER A 1 93 ? -7.549 -3.346 31.093 1.00 74.69 93 SER A C 1
ATOM 692 O O . SER A 1 93 ? -7.858 -3.779 29.975 1.00 74.69 93 SER A O 1
ATOM 694 N N . PRO A 1 94 ? -6.328 -2.832 31.322 1.00 71.62 94 PRO A N 1
ATOM 695 C CA . PRO A 1 94 ? -5.287 -2.806 30.293 1.00 71.62 94 PRO A CA 1
ATOM 696 C C . PRO A 1 94 ? -5.047 -4.169 29.615 1.00 71.62 94 PRO A C 1
ATOM 698 O O . PRO A 1 94 ? -4.751 -4.219 28.425 1.00 71.62 94 PRO A O 1
ATOM 701 N N . ALA A 1 95 ? -5.253 -5.284 30.330 1.00 72.25 95 ALA A N 1
ATOM 702 C CA . ALA A 1 95 ? -5.155 -6.640 29.782 1.00 72.25 95 ALA A CA 1
ATOM 703 C C . ALA A 1 95 ? -6.292 -6.982 28.798 1.00 72.25 95 ALA A C 1
ATOM 705 O O . ALA A 1 95 ? -6.067 -7.652 27.788 1.00 72.25 95 ALA A O 1
ATOM 706 N N . THR A 1 96 ? -7.505 -6.491 29.059 1.00 70.75 96 THR A N 1
ATOM 707 C CA . THR A 1 96 ? -8.660 -6.633 28.160 1.00 70.75 96 THR A CA 1
ATOM 708 C C . THR A 1 96 ? -8.445 -5.844 26.870 1.00 70.75 96 THR A C 1
ATOM 710 O O . THR A 1 96 ? -8.724 -6.355 25.789 1.00 70.75 96 THR A O 1
ATOM 713 N N . ILE A 1 97 ? -7.899 -4.628 26.976 1.00 72.06 97 ILE A N 1
ATOM 714 C CA . ILE A 1 97 ? -7.544 -3.797 25.816 1.00 72.06 97 ILE A CA 1
ATOM 715 C C . ILE A 1 97 ? -6.441 -4.483 24.998 1.00 72.06 97 ILE A C 1
ATOM 717 O O . ILE A 1 97 ? -6.572 -4.628 23.786 1.00 72.06 97 ILE A O 1
ATOM 721 N N . ALA A 1 98 ? -5.386 -4.972 25.656 1.00 72.25 98 ALA A N 1
ATOM 722 C CA . ALA A 1 98 ? -4.276 -5.654 24.993 1.00 72.25 98 ALA A CA 1
ATOM 723 C C . ALA A 1 98 ? -4.700 -6.943 24.268 1.00 72.25 98 ALA A C 1
ATOM 725 O O . ALA A 1 98 ? -4.210 -7.210 23.174 1.00 72.25 98 ALA A O 1
ATOM 726 N N . SER A 1 99 ? -5.614 -7.728 24.846 1.00 71.19 99 SER A N 1
ATOM 727 C CA . SER A 1 99 ? -6.122 -8.952 24.207 1.00 71.19 99 SER A CA 1
ATOM 728 C C . SER A 1 99 ? -6.940 -8.628 22.955 1.00 71.19 99 SER A C 1
ATOM 730 O O . SER A 1 99 ? -6.727 -9.230 21.908 1.00 71.19 99 SER A O 1
ATOM 732 N N . TYR A 1 100 ? -7.795 -7.604 23.026 1.00 69.25 100 TYR A N 1
ATOM 733 C CA . TYR A 1 100 ? -8.610 -7.171 21.890 1.00 69.25 100 TYR A CA 1
ATOM 734 C C . TYR A 1 100 ? -7.763 -6.622 20.732 1.00 69.25 100 TYR A C 1
ATOM 736 O O . TYR A 1 100 ? -8.039 -6.908 19.567 1.00 69.25 100 TYR A O 1
ATOM 744 N N . LEU A 1 101 ? -6.705 -5.866 21.054 1.00 71.31 101 LEU A N 1
ATOM 745 C CA . LEU A 1 101 ? -5.733 -5.359 20.081 1.00 71.31 101 LEU A CA 1
ATOM 746 C C . LEU A 1 101 ? -5.003 -6.492 19.348 1.00 71.31 101 LEU A C 1
ATOM 748 O O . LEU A 1 101 ? -4.824 -6.416 18.134 1.00 71.31 101 LEU A O 1
ATOM 752 N N . LYS A 1 102 ? -4.598 -7.545 20.062 1.00 73.69 102 LYS A N 1
ATOM 753 C CA . LYS A 1 102 ? -3.940 -8.709 19.450 1.00 73.69 102 LYS A CA 1
ATOM 754 C C . LYS A 1 102 ? -4.859 -9.424 18.463 1.00 73.69 102 LYS A C 1
ATOM 756 O O . LYS A 1 102 ? -4.480 -9.619 17.312 1.00 73.69 102 LYS A O 1
ATOM 761 N N . GLU A 1 103 ? -6.083 -9.704 18.896 1.00 67.38 103 GLU A N 1
ATOM 762 C CA . GLU A 1 103 ? -7.071 -10.449 18.116 1.00 67.38 103 GLU A CA 1
ATOM 763 C C . GLU A 1 103 ? -7.556 -9.679 16.874 1.00 67.38 103 GLU A C 1
ATOM 765 O O . GLU A 1 103 ? -7.643 -10.245 15.789 1.00 67.38 103 GLU A O 1
ATOM 770 N N . ASN A 1 104 ? -7.853 -8.381 17.008 1.00 64.06 104 ASN A N 1
ATOM 771 C CA . ASN A 1 104 ? -8.558 -7.625 15.963 1.00 64.06 104 ASN A CA 1
ATOM 772 C C . ASN A 1 104 ? -7.651 -6.692 15.146 1.00 64.06 104 ASN A C 1
ATOM 774 O O . ASN A 1 104 ? -7.982 -6.351 14.009 1.00 64.06 104 ASN A O 1
ATOM 778 N N . VAL A 1 105 ? -6.523 -6.243 15.709 1.00 62.59 105 VAL A N 1
ATOM 779 C CA . VAL A 1 105 ? -5.653 -5.239 15.069 1.00 62.59 105 VAL A CA 1
ATOM 780 C C . VAL A 1 105 ? -4.362 -5.849 14.537 1.00 62.59 105 VAL A C 1
ATOM 782 O O . VAL A 1 105 ? -3.907 -5.431 13.473 1.00 62.59 105 VAL A O 1
ATOM 785 N N . LEU A 1 106 ? -3.778 -6.825 15.233 1.00 65.56 106 LEU A N 1
ATOM 786 C CA . LEU A 1 106 ? -2.505 -7.439 14.835 1.00 65.56 106 LEU A CA 1
ATOM 787 C C . LEU A 1 106 ? -2.676 -8.727 14.021 1.00 65.56 106 LEU A C 1
ATOM 789 O O . LEU A 1 106 ? -1.751 -9.102 13.309 1.00 65.56 106 LEU A O 1
ATOM 793 N N . GLY A 1 107 ? -3.860 -9.346 14.048 1.00 57.06 107 GLY A N 1
ATOM 794 C CA . GLY A 1 107 ? -4.111 -10.594 13.323 1.00 5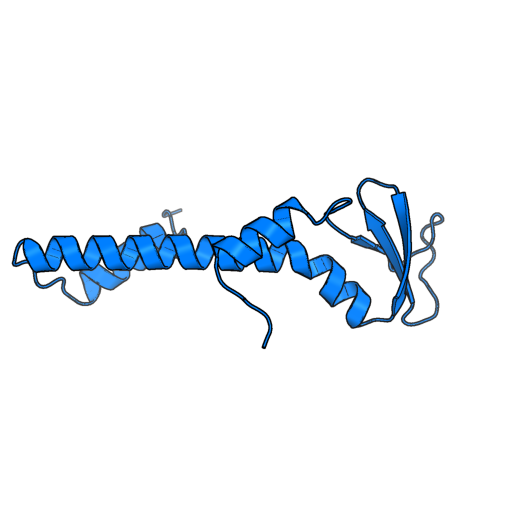7.06 107 GLY A CA 1
ATOM 795 C C . GLY A 1 107 ? -3.401 -11.802 13.937 1.00 57.06 107 GLY A C 1
ATOM 796 O O . GLY A 1 107 ? -3.235 -12.807 13.250 1.00 57.06 107 GLY A O 1
ATOM 797 N N . ASP A 1 108 ? -3.004 -11.716 15.213 1.00 53.78 108 ASP A N 1
ATOM 798 C CA . ASP A 1 108 ? -2.587 -12.878 15.997 1.00 53.78 108 ASP A CA 1
ATOM 799 C C . ASP A 1 108 ? -3.849 -13.697 16.304 1.00 53.78 108 ASP A C 1
ATOM 801 O O . ASP A 1 108 ? -4.486 -13.550 17.348 1.00 53.78 108 ASP A O 1
ATOM 805 N N . HIS A 1 109 ? -4.257 -14.529 15.350 1.00 52.53 109 HIS A N 1
ATOM 806 C CA . HIS A 1 109 ? -5.043 -15.713 15.659 1.00 52.53 109 HIS A CA 1
ATOM 807 C C . HIS A 1 109 ? -4.036 -16.791 16.061 1.00 52.53 109 HIS A C 1
ATOM 809 O O . HIS A 1 109 ? -3.103 -17.062 15.308 1.00 52.53 109 HIS A O 1
ATOM 815 N N . ASP A 1 110 ? -4.171 -17.329 17.272 1.00 45.88 110 ASP A N 1
ATOM 816 C CA . ASP A 1 110 ? -3.280 -18.359 17.806 1.00 45.88 110 ASP A CA 1
ATOM 817 C C . ASP A 1 110 ? -3.014 -19.481 16.778 1.00 45.88 110 ASP A C 1
ATOM 819 O O . ASP A 1 110 ? -3.964 -20.115 16.326 1.00 45.88 110 ASP A O 1
ATOM 823 N N . GLY A 1 111 ? -1.729 -19.746 16.490 1.00 41.19 111 GLY A N 1
ATOM 824 C CA . GLY A 1 111 ? -1.186 -21.049 16.054 1.00 41.19 111 GLY A CA 1
ATOM 825 C C . GLY A 1 111 ? -1.541 -21.562 14.662 1.00 41.19 111 GLY A C 1
ATOM 826 O O . GLY A 1 111 ? -2.587 -22.232 14.537 1.00 41.19 111 GLY A O 1
#

Radius of gyration: 20.61 Å; chains: 1; bounding box: 46×41×54 Å